Protein AF-A0A021X6V5-F1 (afdb_monomer)

Structure (mmCIF, N/CA/C/O backbone):
data_AF-A0A021X6V5-F1
#
_entry.id   AF-A0A021X6V5-F1
#
loop_
_atom_site.group_PDB
_atom_site.id
_atom_site.type_symbol
_atom_site.label_atom_id
_atom_site.label_alt_id
_atom_site.label_comp_id
_atom_site.label_asym_id
_atom_site.label_entity_id
_atom_site.label_seq_id
_atom_site.pdbx_PDB_ins_code
_atom_site.Cartn_x
_atom_site.Cartn_y
_atom_site.Cartn_z
_atom_site.occupancy
_atom_site.B_iso_or_equiv
_atom_site.auth_seq_id
_atom_site.auth_comp_id
_atom_site.auth_asym_id
_atom_site.auth_atom_id
_atom_site.pdbx_PDB_model_num
ATOM 1 N N . MET A 1 1 ? 15.713 -4.291 -3.845 1.00 83.62 1 MET A N 1
ATOM 2 C CA . MET A 1 1 ? 15.843 -3.532 -5.114 1.00 83.62 1 MET A CA 1
ATOM 3 C C . MET A 1 1 ? 15.758 -2.035 -4.825 1.00 83.62 1 MET A C 1
ATOM 5 O O . MET A 1 1 ? 15.185 -1.674 -3.802 1.00 83.62 1 MET A O 1
ATOM 9 N N . LYS A 1 2 ? 16.339 -1.168 -5.664 1.00 83.69 2 LYS A N 1
ATOM 10 C CA . LYS A 1 2 ? 16.157 0.291 -5.569 1.00 83.69 2 LYS A CA 1
ATOM 11 C C . LYS A 1 2 ? 15.583 0.807 -6.880 1.00 83.69 2 LYS A C 1
ATOM 13 O O . LYS A 1 2 ? 16.121 0.481 -7.934 1.00 83.69 2 LYS A O 1
ATOM 18 N N . LEU A 1 3 ? 14.514 1.587 -6.795 1.00 82.62 3 LEU A N 1
ATOM 19 C CA . LEU A 1 3 ? 13.883 2.239 -7.935 1.00 82.62 3 LEU A CA 1
ATOM 20 C C . LEU A 1 3 ? 13.881 3.751 -7.730 1.00 82.62 3 LEU A C 1
ATOM 22 O O . LEU A 1 3 ? 13.564 4.232 -6.642 1.00 82.62 3 LEU A O 1
ATOM 26 N N . HIS A 1 4 ? 14.229 4.476 -8.791 1.00 84.56 4 HIS A N 1
ATOM 27 C CA . HIS A 1 4 ? 14.282 5.933 -8.813 1.00 84.56 4 HIS A CA 1
ATOM 28 C C . HIS A 1 4 ? 13.522 6.446 -10.032 1.00 84.56 4 HIS A C 1
ATOM 30 O O . HIS A 1 4 ? 13.823 6.025 -11.150 1.00 84.56 4 HIS A O 1
ATOM 36 N N . ARG A 1 5 ? 12.584 7.379 -9.819 1.00 83.75 5 ARG A N 1
ATOM 37 C CA . ARG A 1 5 ? 11.879 8.103 -10.894 1.00 83.75 5 ARG A CA 1
ATOM 38 C C . ARG A 1 5 ? 11.165 7.176 -11.888 1.00 83.75 5 ARG A C 1
ATOM 40 O O . ARG A 1 5 ? 11.236 7.376 -13.101 1.00 83.75 5 ARG A O 1
ATOM 47 N N . VAL A 1 6 ? 10.502 6.137 -11.383 1.00 80.50 6 VAL A N 1
ATOM 48 C CA . VAL A 1 6 ? 9.758 5.187 -12.223 1.00 80.50 6 VAL A CA 1
ATOM 49 C C . VAL A 1 6 ? 8.440 5.817 -12.655 1.00 80.50 6 VAL A C 1
ATOM 51 O O . VAL A 1 6 ? 7.617 6.175 -11.817 1.00 80.50 6 VAL A O 1
ATOM 54 N N . THR A 1 7 ? 8.247 5.948 -13.968 1.00 76.88 7 THR A N 1
ATOM 55 C CA . THR A 1 7 ? 7.067 6.592 -14.570 1.00 76.88 7 THR A CA 1
ATOM 56 C C . THR A 1 7 ? 6.050 5.608 -15.151 1.00 76.88 7 THR A C 1
ATOM 58 O O . THR A 1 7 ? 4.914 6.000 -15.406 1.00 76.88 7 THR A O 1
ATOM 61 N N . HIS A 1 8 ? 6.445 4.347 -15.349 1.00 77.44 8 HIS A N 1
ATOM 62 C CA . HIS A 1 8 ? 5.601 3.281 -15.893 1.00 77.44 8 HIS A CA 1
ATOM 63 C C . HIS A 1 8 ? 5.063 2.384 -14.772 1.00 77.44 8 HIS A C 1
ATOM 65 O O . HIS A 1 8 ? 5.655 2.312 -13.697 1.00 77.44 8 HIS A O 1
ATOM 71 N N . VAL A 1 9 ? 3.959 1.684 -15.045 1.00 75.88 9 VAL A N 1
ATOM 72 C CA . VAL A 1 9 ? 3.365 0.697 -14.131 1.00 75.88 9 VAL A CA 1
ATOM 73 C C . VAL A 1 9 ? 4.403 -0.372 -13.785 1.00 75.88 9 VAL A C 1
ATOM 75 O O . VAL A 1 9 ? 5.020 -0.959 -14.674 1.00 75.88 9 VAL A O 1
ATOM 78 N N . LEU A 1 10 ? 4.597 -0.610 -12.488 1.00 82.62 10 LEU A N 1
ATOM 79 C CA . LEU A 1 10 ? 5.449 -1.686 -11.995 1.00 82.62 10 LEU A CA 1
ATOM 80 C C . LEU A 1 10 ? 4.681 -3.009 -12.072 1.00 82.62 10 LEU A C 1
ATOM 82 O O . LEU A 1 10 ? 3.708 -3.189 -11.345 1.00 82.62 10 LEU A O 1
ATOM 86 N N . ASP A 1 11 ? 5.137 -3.923 -12.924 1.00 85.06 11 ASP A N 1
ATOM 87 C CA . ASP A 1 11 ? 4.588 -5.276 -13.035 1.00 85.06 11 ASP A CA 1
ATOM 88 C C . ASP A 1 11 ? 5.507 -6.273 -12.322 1.00 85.06 11 ASP A C 1
ATOM 90 O O . ASP A 1 11 ? 6.637 -6.526 -12.748 1.00 85.06 11 ASP A O 1
ATOM 94 N N . VAL A 1 12 ? 5.040 -6.786 -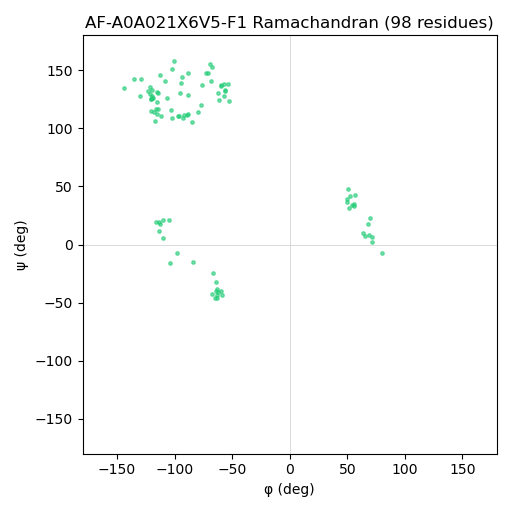11.187 1.00 85.19 12 VAL A N 1
ATOM 95 C CA . VAL A 1 12 ? 5.712 -7.807 -10.382 1.00 85.19 12 VAL A CA 1
ATOM 96 C C . VAL A 1 12 ? 4.644 -8.724 -9.797 1.00 85.19 12 VAL A C 1
ATOM 98 O O . VAL A 1 12 ? 3.636 -8.252 -9.277 1.00 85.19 12 VAL A O 1
ATOM 101 N N . ASN A 1 13 ? 4.874 -10.034 -9.859 1.00 84.88 13 ASN A N 1
ATOM 102 C CA . ASN A 1 13 ? 3.982 -11.059 -9.314 1.00 84.88 13 ASN A CA 1
ATOM 103 C C . ASN A 1 13 ? 4.830 -12.086 -8.555 1.00 84.88 13 ASN A C 1
ATOM 105 O O . ASN A 1 13 ? 5.965 -12.351 -8.957 1.00 84.88 13 ASN A O 1
ATOM 109 N N . ASP A 1 14 ? 4.322 -12.596 -7.430 1.00 86.50 14 ASP A N 1
ATOM 110 C CA . ASP A 1 14 ? 4.949 -13.665 -6.631 1.00 86.50 14 ASP A CA 1
ATOM 111 C C . ASP A 1 14 ? 6.435 -13.428 -6.297 1.00 86.50 14 ASP A C 1
ATOM 113 O O . ASP A 1 14 ? 7.271 -14.333 -6.295 1.00 86.50 14 ASP A O 1
ATOM 117 N N . THR A 1 15 ? 6.795 -12.169 -6.045 1.00 89.44 15 THR A N 1
ATOM 118 C CA . THR A 1 15 ? 8.189 -11.739 -5.883 1.00 89.44 15 THR A CA 1
ATOM 119 C C . THR A 1 15 ? 8.476 -11.296 -4.448 1.00 89.44 15 THR A C 1
ATOM 121 O O . THR A 1 15 ? 7.642 -10.685 -3.777 1.00 89.44 15 THR A O 1
ATOM 124 N N . ASN A 1 16 ? 9.701 -11.547 -3.974 1.00 94.75 16 ASN A N 1
ATOM 125 C CA . ASN A 1 16 ? 10.197 -10.968 -2.728 1.00 94.75 16 ASN A CA 1
ATOM 126 C C . ASN A 1 16 ? 10.857 -9.602 -2.976 1.00 94.75 16 ASN A C 1
ATOM 128 O O . ASN A 1 16 ? 11.940 -9.513 -3.555 1.00 94.75 16 ASN A O 1
ATOM 132 N N . LEU A 1 17 ? 10.225 -8.542 -2.482 1.00 95.44 17 LEU A N 1
ATOM 133 C CA . LEU A 1 17 ? 10.702 -7.162 -2.528 1.00 95.44 17 LEU A CA 1
ATOM 134 C C . LEU A 1 17 ? 11.020 -6.613 -1.128 1.00 95.44 17 LEU A C 1
ATOM 136 O O . LEU A 1 17 ? 11.137 -5.395 -0.965 1.00 95.44 17 LEU A O 1
ATOM 140 N N . SER A 1 18 ? 11.229 -7.480 -0.131 1.00 97.31 18 SER A N 1
ATOM 141 C CA . SER A 1 18 ? 11.554 -7.079 1.241 1.00 97.31 18 SER A CA 1
ATOM 142 C C . SER A 1 18 ? 12.761 -6.143 1.303 1.00 97.31 18 SER A C 1
ATOM 144 O O . SER A 1 18 ? 13.755 -6.352 0.600 1.00 97.31 18 SER A O 1
ATOM 146 N N . GLY A 1 19 ? 12.682 -5.111 2.141 1.00 97.31 19 GLY A N 1
ATOM 147 C CA . GLY A 1 19 ? 13.737 -4.111 2.318 1.00 97.31 19 GLY A CA 1
ATOM 148 C C . GLY A 1 19 ? 14.004 -3.238 1.087 1.00 97.31 19 GLY A C 1
ATOM 149 O O . GLY A 1 19 ? 14.976 -2.480 1.075 1.00 97.31 19 GLY A O 1
ATOM 150 N N . SER A 1 20 ? 13.191 -3.344 0.030 1.00 97.12 20 SER A N 1
ATOM 151 C CA . SER A 1 20 ? 13.349 -2.512 -1.164 1.00 97.12 20 SER A CA 1
ATOM 152 C C . SER A 1 20 ? 12.994 -1.059 -0.885 1.00 97.12 20 SER A C 1
ATOM 154 O O . SER A 1 20 ? 12.225 -0.750 0.023 1.00 97.12 20 SER A O 1
ATOM 156 N N . VAL A 1 21 ? 13.569 -0.165 -1.685 1.00 97.44 21 VAL A N 1
ATOM 157 C CA . VAL A 1 21 ? 13.347 1.277 -1.576 1.00 97.44 21 VAL A CA 1
ATOM 158 C C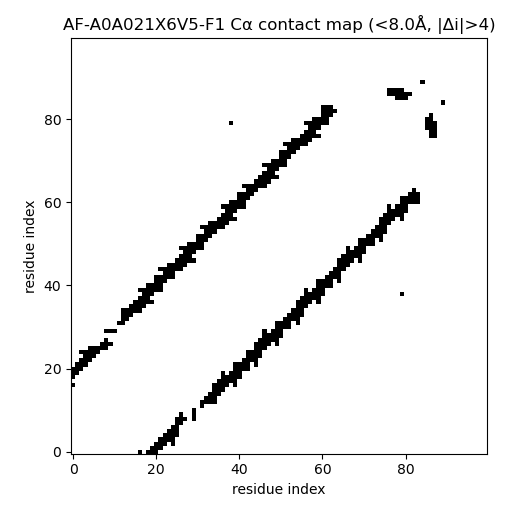 . VAL A 1 21 ? 12.762 1.795 -2.885 1.00 97.44 21 VAL A C 1
ATOM 160 O O . VAL A 1 21 ? 13.354 1.599 -3.952 1.00 97.44 21 VAL A O 1
ATOM 163 N N . PHE A 1 22 ? 11.621 2.465 -2.772 1.00 95.19 22 PHE A N 1
ATOM 164 C CA . PHE A 1 22 ? 10.880 3.099 -3.853 1.00 95.19 22 PHE A CA 1
ATOM 165 C C . PHE A 1 22 ? 10.850 4.600 -3.575 1.00 95.19 22 PHE A C 1
ATOM 167 O O . PHE A 1 22 ? 10.162 5.039 -2.656 1.00 95.19 22 PHE A O 1
ATOM 174 N N . ASN A 1 23 ? 11.634 5.367 -4.333 1.00 95.94 23 ASN A N 1
ATOM 175 C CA . ASN A 1 23 ? 11.690 6.823 -4.215 1.00 95.94 23 ASN A CA 1
ATOM 176 C C . ASN A 1 23 ? 11.144 7.448 -5.496 1.00 95.94 23 ASN A C 1
ATOM 178 O O . ASN A 1 23 ? 11.586 7.072 -6.590 1.00 95.94 23 ASN A O 1
ATOM 182 N N . ASP A 1 24 ? 10.225 8.404 -5.356 1.00 94.12 24 ASP A N 1
ATOM 183 C CA . ASP A 1 24 ? 9.588 9.091 -6.485 1.00 94.12 24 ASP A CA 1
ATOM 184 C C . ASP A 1 24 ? 8.989 8.098 -7.498 1.00 94.12 24 ASP A C 1
ATOM 186 O O . ASP A 1 24 ? 9.186 8.211 -8.714 1.00 94.12 24 ASP A O 1
ATOM 190 N N . ALA A 1 25 ? 8.341 7.042 -6.997 1.00 91.94 25 ALA A N 1
ATOM 191 C CA . ALA A 1 25 ? 7.797 5.980 -7.828 1.00 91.94 25 ALA A CA 1
ATOM 192 C 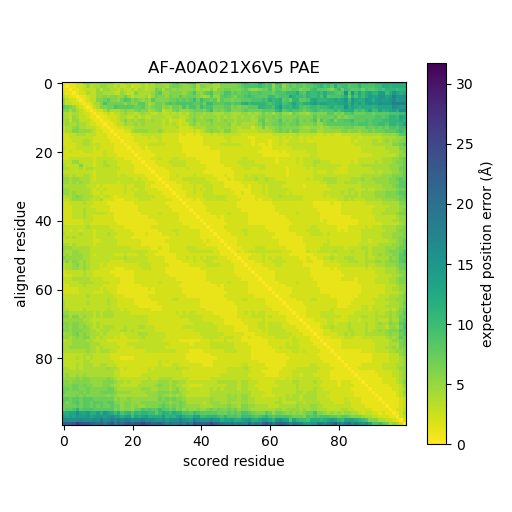C . ALA A 1 25 ? 6.316 6.229 -8.126 1.00 91.94 25 ALA A C 1
ATOM 194 O O . ALA A 1 25 ? 5.510 6.448 -7.217 1.00 91.94 25 ALA A O 1
ATOM 195 N N . ASN A 1 26 ? 5.939 6.137 -9.402 1.00 91.75 26 ASN A N 1
ATOM 196 C CA . ASN A 1 26 ? 4.539 6.031 -9.775 1.00 91.75 26 ASN A CA 1
ATOM 197 C C . ASN A 1 26 ? 4.097 4.567 -9.717 1.00 91.75 26 ASN A C 1
ATOM 199 O O . ASN A 1 26 ? 4.438 3.768 -10.585 1.00 91.75 26 ASN A O 1
ATOM 203 N N . LEU A 1 27 ? 3.336 4.229 -8.685 1.00 91.44 27 LEU A N 1
ATOM 204 C CA . LEU A 1 27 ? 2.785 2.900 -8.454 1.00 91.44 27 LEU A CA 1
ATOM 205 C C . LEU A 1 27 ? 1.250 2.922 -8.563 1.00 91.44 27 LEU A C 1
ATOM 207 O O . LEU A 1 27 ? 0.602 1.952 -8.196 1.00 91.44 27 LEU A O 1
ATOM 211 N N . SER A 1 28 ? 0.640 3.999 -9.065 1.00 92.50 28 SER A N 1
ATOM 212 C CA . SER A 1 28 ? -0.819 4.135 -9.090 1.00 92.50 28 SER A CA 1
ATOM 213 C C . SER A 1 28 ? -1.510 3.024 -9.882 1.00 92.50 28 SER A C 1
ATOM 215 O O . SER A 1 28 ? -1.076 2.688 -10.984 1.00 92.50 28 SER A O 1
ATOM 217 N N . GLY A 1 29 ? -2.614 2.500 -9.350 1.00 91.19 29 GLY A N 1
ATOM 218 C CA . GLY A 1 29 ? -3.460 1.494 -9.995 1.00 91.19 29 GLY A CA 1
ATOM 219 C C . GLY A 1 29 ? -2.850 0.093 -10.080 1.00 91.19 29 GLY A C 1
ATOM 220 O O . GLY A 1 29 ? -3.477 -0.803 -10.646 1.00 91.19 29 GLY A O 1
ATOM 221 N N . VAL A 1 30 ? -1.647 -0.113 -9.537 1.00 91.75 30 VAL A N 1
ATOM 222 C CA . VAL A 1 30 ? -0.993 -1.424 -9.532 1.00 91.75 30 VAL A CA 1
ATOM 223 C C . VAL A 1 30 ? -1.756 -2.388 -8.621 1.00 91.75 30 VAL A C 1
ATOM 225 O O . VAL A 1 30 ? -2.238 -2.017 -7.548 1.00 91.75 30 VAL A O 1
ATOM 228 N N . THR A 1 31 ? -1.856 -3.642 -9.062 1.00 92.69 31 THR A N 1
ATOM 229 C CA . THR A 1 31 ? -2.360 -4.748 -8.246 1.00 92.69 31 THR A CA 1
ATOM 230 C C . THR A 1 31 ? -1.196 -5.643 -7.849 1.00 92.69 31 THR A C 1
ATOM 232 O O . THR A 1 31 ? -0.464 -6.109 -8.717 1.00 92.69 31 THR A O 1
ATOM 235 N N . PHE A 1 32 ? -1.041 -5.899 -6.552 1.00 93.06 32 PHE A N 1
ATOM 236 C CA . PHE A 1 32 ? -0.071 -6.852 -6.025 1.00 93.06 32 PHE A CA 1
ATOM 237 C C . PHE A 1 32 ? -0.785 -8.007 -5.346 1.00 93.06 32 PHE A C 1
ATOM 239 O O . PHE A 1 32 ? -1.639 -7.800 -4.484 1.00 93.06 32 PHE A O 1
ATOM 246 N N . ASN A 1 33 ? -0.378 -9.220 -5.701 1.00 94.12 33 ASN A N 1
ATOM 247 C CA . ASN A 1 33 ? -0.856 -10.445 -5.083 1.00 94.12 33 ASN A CA 1
ATOM 248 C C . ASN A 1 33 ? 0.347 -11.210 -4.533 1.00 94.12 33 ASN A C 1
ATOM 250 O O . ASN A 1 33 ? 1.349 -11.344 -5.232 1.00 94.12 33 ASN A O 1
ATOM 254 N N . GLN A 1 34 ? 0.256 -11.675 -3.285 1.00 94.50 34 GLN A N 1
ATOM 255 C CA . GLN A 1 34 ? 1.242 -12.582 -2.674 1.00 94.50 34 GLN A CA 1
ATOM 256 C C . GLN A 1 34 ? 2.697 -12.068 -2.695 1.00 94.50 34 GLN A C 1
ATOM 258 O O . GLN A 1 34 ? 3.657 -12.835 -2.773 1.00 94.50 34 GLN A O 1
ATOM 263 N N . ILE A 1 35 ? 2.886 -10.750 -2.596 1.00 95.00 35 ILE A N 1
ATOM 264 C CA . ILE A 1 35 ? 4.216 -10.130 -2.572 1.00 95.00 35 ILE A CA 1
ATOM 265 C C . ILE A 1 35 ? 4.698 -9.918 -1.140 1.00 95.00 35 ILE A C 1
ATOM 267 O O . ILE A 1 35 ? 3.940 -9.561 -0.234 1.00 95.00 35 ILE A O 1
ATOM 271 N N . ASN A 1 36 ? 6.005 -10.081 -0.943 1.00 97.25 36 ASN A N 1
ATOM 272 C CA . ASN A 1 36 ? 6.657 -9.685 0.295 1.00 97.25 36 ASN A CA 1
ATOM 273 C C . ASN A 1 36 ? 7.305 -8.300 0.164 1.00 97.25 36 ASN A C 1
ATOM 275 O O . ASN A 1 36 ? 8.327 -8.153 -0.497 1.00 97.25 36 ASN A O 1
ATOM 279 N N . PHE A 1 37 ? 6.748 -7.305 0.847 1.00 97.38 37 PHE A N 1
ATOM 280 C CA . PHE A 1 37 ? 7.280 -5.949 1.008 1.00 97.38 37 PHE A CA 1
ATOM 281 C C . PHE A 1 37 ? 7.751 -5.679 2.447 1.00 97.38 37 PHE A C 1
ATOM 283 O O . PHE A 1 37 ? 7.852 -4.522 2.860 1.00 97.38 37 PHE A O 1
ATOM 290 N N . SER A 1 38 ? 8.051 -6.714 3.239 1.00 98.38 38 SER A N 1
ATOM 291 C CA . SER A 1 38 ? 8.468 -6.507 4.627 1.00 98.38 38 SER A CA 1
ATOM 292 C C . SER A 1 38 ? 9.692 -5.590 4.724 1.00 98.38 38 SER A C 1
ATOM 294 O O . SER A 1 38 ? 10.663 -5.733 3.979 1.00 98.38 38 SER A O 1
ATOM 296 N N . GLY A 1 39 ? 9.633 -4.598 5.611 1.00 98.25 39 GLY A N 1
ATOM 297 C CA . GLY A 1 39 ? 10.688 -3.594 5.777 1.00 98.25 39 GLY A CA 1
ATOM 298 C C . GLY A 1 39 ? 10.943 -2.693 4.559 1.00 98.25 39 GLY A C 1
ATOM 299 O O . GLY A 1 39 ? 11.954 -1.989 4.540 1.00 98.25 39 GLY A O 1
ATOM 300 N N . ALA A 1 40 ? 10.094 -2.722 3.526 1.00 98.12 40 ALA A N 1
ATOM 301 C CA . ALA A 1 40 ? 10.240 -1.847 2.367 1.00 98.12 40 ALA A CA 1
ATOM 302 C C . ALA A 1 40 ? 9.998 -0.377 2.740 1.00 98.12 40 ALA A C 1
ATOM 304 O O . ALA A 1 40 ? 9.263 -0.070 3.680 1.00 98.12 40 ALA A O 1
ATOM 305 N N . ARG A 1 41 ? 10.611 0.537 1.986 1.00 98.31 41 ARG A N 1
ATOM 306 C CA . ARG A 1 41 ? 10.439 1.985 2.148 1.00 98.31 41 ARG A CA 1
ATOM 307 C C . ARG A 1 41 ? 9.850 2.589 0.885 1.00 98.31 41 ARG A C 1
ATOM 309 O O . ARG A 1 41 ? 10.429 2.433 -0.190 1.00 98.31 41 ARG A O 1
ATOM 316 N N . PH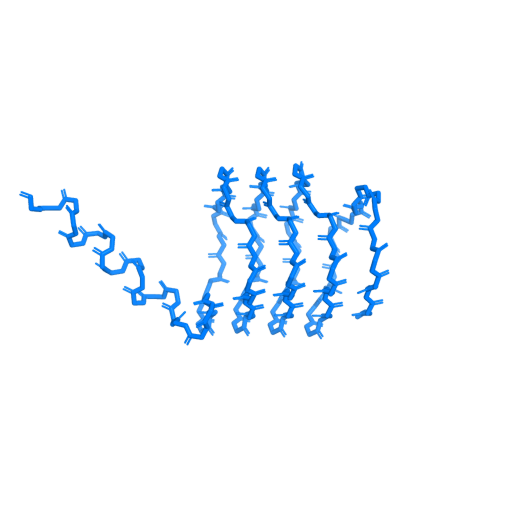E A 1 42 ? 8.746 3.304 1.041 1.00 97.50 42 PHE A N 1
ATOM 317 C CA . PHE A 1 42 ? 8.078 4.061 -0.008 1.00 97.50 42 PHE A CA 1
ATOM 318 C C . PHE A 1 42 ? 8.165 5.538 0.356 1.00 97.50 42 PHE A C 1
ATOM 320 O O . PHE A 1 42 ? 7.570 5.955 1.346 1.00 97.50 42 PHE A O 1
ATOM 327 N N . ASN A 1 43 ? 8.922 6.308 -0.420 1.00 97.88 43 ASN A N 1
ATOM 328 C CA . ASN A 1 43 ? 9.113 7.739 -0.211 1.00 97.88 43 ASN A CA 1
ATOM 329 C C . ASN A 1 43 ? 8.611 8.495 -1.439 1.00 97.88 43 ASN A C 1
ATOM 331 O O . ASN A 1 43 ? 8.914 8.096 -2.570 1.00 97.88 43 ASN A O 1
ATOM 335 N N . ASP A 1 44 ? 7.833 9.553 -1.220 1.00 96.75 44 ASP A N 1
ATOM 336 C CA . ASP A 1 44 ? 7.396 10.483 -2.273 1.00 96.75 44 ASP A CA 1
ATOM 337 C C . ASP A 1 44 ? 6.709 9.764 -3.452 1.00 96.75 44 ASP A C 1
ATOM 339 O O . ASP A 1 44 ? 6.868 10.105 -4.622 1.00 96.75 44 ASP A O 1
ATOM 343 N N . SER A 1 45 ? 5.985 8.683 -3.149 1.00 95.00 45 SER A N 1
ATOM 344 C CA . SER A 1 45 ? 5.466 7.752 -4.151 1.00 95.00 45 SER A CA 1
ATOM 345 C C . SER A 1 45 ? 3.954 7.871 -4.305 1.00 95.00 45 SER A C 1
ATOM 347 O O . SER A 1 45 ? 3.205 8.008 -3.333 1.00 95.00 45 SER A O 1
ATOM 349 N N . ASN A 1 46 ? 3.485 7.776 -5.547 1.00 94.44 46 ASN A N 1
ATOM 350 C CA . ASN A 1 46 ? 2.061 7.746 -5.838 1.00 94.44 46 ASN A CA 1
ATOM 351 C C . ASN A 1 46 ? 1.559 6.302 -5.806 1.00 94.44 46 ASN A C 1
ATOM 353 O O . ASN A 1 46 ? 1.907 5.517 -6.681 1.00 94.44 46 ASN A O 1
ATOM 357 N N . MET A 1 47 ? 0.735 5.957 -4.821 1.00 94.69 47 MET A N 1
ATOM 358 C CA . MET A 1 47 ? 0.178 4.612 -4.636 1.00 94.69 47 MET A CA 1
ATOM 359 C C . MET A 1 47 ? -1.349 4.625 -4.779 1.00 94.69 47 MET A C 1
ATOM 361 O O . MET A 1 47 ? -2.031 3.717 -4.308 1.00 94.69 47 MET A O 1
ATOM 365 N N . SER A 1 48 ? -1.908 5.663 -5.411 1.00 95.75 48 SER A N 1
ATOM 366 C CA . SER A 1 48 ? -3.355 5.803 -5.539 1.00 95.75 48 SER A CA 1
ATOM 367 C C . SER A 1 48 ? -3.971 4.619 -6.277 1.00 95.75 48 SER A C 1
ATOM 369 O O . SER A 1 48 ? -3.449 4.163 -7.292 1.00 95.75 48 SER A O 1
ATOM 371 N N . GLY A 1 49 ? -5.094 4.113 -5.775 1.00 95.00 49 GLY A N 1
ATOM 372 C CA . GLY A 1 49 ? -5.788 2.976 -6.375 1.00 95.00 49 GLY A CA 1
ATOM 373 C C . GLY A 1 4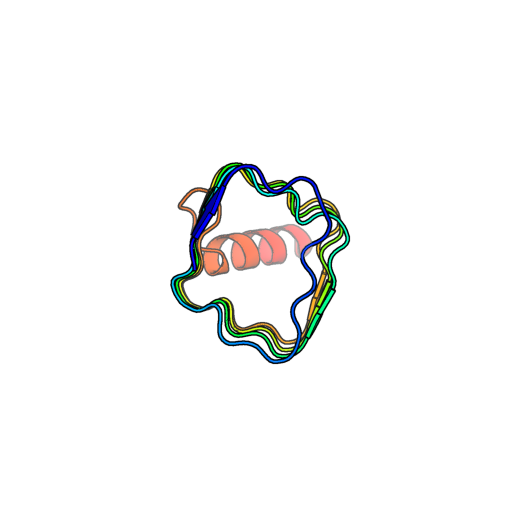9 ? -5.035 1.645 -6.285 1.00 95.00 49 GLY A C 1
ATOM 374 O O . GLY A 1 49 ? -5.340 0.745 -7.067 1.00 95.00 49 GLY A O 1
ATOM 375 N N . TRP A 1 50 ? -4.038 1.510 -5.401 1.00 93.88 50 TRP A N 1
ATOM 376 C CA . TRP A 1 50 ? -3.423 0.208 -5.140 1.00 93.88 50 TRP A CA 1
ATOM 377 C C . TRP A 1 50 ? -4.442 -0.822 -4.691 1.00 93.88 50 TRP A C 1
ATOM 379 O O . TRP A 1 50 ? -5.262 -0.557 -3.813 1.00 93.88 50 TRP A O 1
ATOM 389 N N . ARG A 1 51 ? -4.298 -2.032 -5.227 1.00 94.25 51 ARG A N 1
ATOM 390 C CA . ARG A 1 51 ? -4.977 -3.221 -4.717 1.00 94.25 51 ARG A CA 1
ATOM 391 C C . ARG A 1 51 ? -3.931 -4.206 -4.249 1.00 94.25 51 ARG A C 1
ATOM 393 O O . ARG A 1 51 ? -3.150 -4.701 -5.059 1.00 94.25 51 ARG A O 1
ATOM 400 N N . VAL A 1 52 ? -3.885 -4.464 -2.950 1.00 93.31 52 VAL A N 1
ATOM 401 C CA . VAL A 1 52 ? -2.890 -5.361 -2.363 1.00 93.31 52 VAL A CA 1
ATOM 402 C C . VAL A 1 52 ? -3.592 -6.512 -1.653 1.00 93.31 52 VAL A C 1
ATOM 404 O O . VAL A 1 52 ? -4.324 -6.307 -0.686 1.00 93.31 52 VAL A O 1
ATOM 407 N N . ASN A 1 53 ? -3.384 -7.725 -2.167 1.00 95.38 53 ASN A N 1
ATOM 408 C CA . ASN A 1 53 ? -4.036 -8.946 -1.698 1.00 95.38 53 ASN A CA 1
ATOM 409 C C . ASN A 1 53 ? -2.988 -9.950 -1.211 1.00 95.38 53 ASN A C 1
ATOM 411 O O . ASN A 1 53 ? -2.048 -10.280 -1.937 1.00 95.38 53 ASN A O 1
ATOM 415 N N . ASP A 1 54 ? -3.146 -10.433 0.021 1.00 95.44 54 ASP A N 1
ATOM 416 C CA . ASP A 1 54 ? -2.236 -11.405 0.646 1.00 95.44 54 ASP A CA 1
ATOM 417 C C . ASP A 1 54 ? -0.766 -10.924 0.673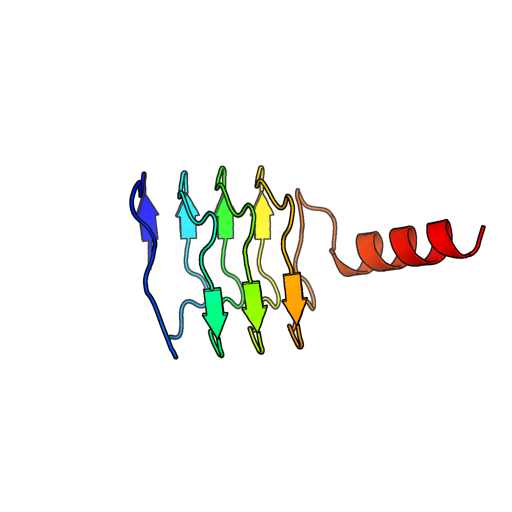 1.00 95.44 54 ASP A C 1
ATOM 419 O O . ASP A 1 54 ? 0.180 -11.697 0.521 1.00 95.44 54 ASP A O 1
ATOM 423 N N . VAL A 1 55 ? -0.559 -9.614 0.848 1.00 95.94 55 VAL A N 1
ATOM 424 C CA . VAL A 1 55 ? 0.767 -8.978 0.830 1.00 95.94 55 VAL A CA 1
ATOM 425 C C . VAL A 1 55 ? 1.329 -8.838 2.247 1.00 95.94 55 VAL A C 1
ATOM 427 O O . VAL A 1 55 ? 0.639 -8.449 3.195 1.00 95.94 55 VAL A O 1
ATOM 430 N N . ASN A 1 56 ? 2.628 -9.096 2.402 1.00 97.62 56 ASN A N 1
ATOM 431 C CA . ASN A 1 56 ? 3.338 -8.811 3.646 1.00 97.62 56 ASN A CA 1
ATOM 432 C C . ASN A 1 56 ? 3.959 -7.407 3.622 1.00 97.62 56 ASN A C 1
ATOM 434 O O . ASN A 1 56 ? 4.934 -7.179 2.916 1.00 97.62 56 ASN A O 1
ATOM 438 N N . LEU A 1 57 ? 3.442 -6.492 4.440 1.00 97.06 57 LEU A N 1
ATOM 439 C CA . LEU A 1 57 ? 3.928 -5.117 4.618 1.00 97.06 57 LEU A CA 1
ATOM 440 C C . LEU A 1 57 ? 4.514 -4.899 6.023 1.00 97.06 57 LEU A C 1
ATOM 442 O O . LEU A 1 57 ? 4.655 -3.775 6.489 1.00 97.06 57 LEU A O 1
ATOM 446 N N . SER A 1 58 ? 4.855 -5.968 6.745 1.00 98.12 58 SER A N 1
ATOM 447 C CA . SER A 1 58 ? 5.309 -5.833 8.132 1.00 98.12 58 SER A CA 1
ATOM 448 C C . SER A 1 58 ? 6.602 -5.014 8.208 1.00 98.12 58 SER A C 1
ATOM 450 O O . SER A 1 58 ? 7.556 -5.270 7.470 1.00 98.12 58 SER A O 1
ATOM 452 N N . GLY A 1 59 ? 6.629 -4.011 9.084 1.00 98.25 59 GLY A N 1
ATOM 453 C CA . GLY A 1 59 ? 7.745 -3.076 9.234 1.00 98.25 59 GLY A CA 1
ATOM 454 C C . GLY A 1 59 ? 7.965 -2.118 8.056 1.00 98.25 59 GLY A C 1
ATOM 455 O O . GLY A 1 59 ? 9.002 -1.456 8.023 1.00 98.25 59 GLY A O 1
ATOM 456 N N . SER A 1 60 ? 7.065 -2.058 7.065 1.00 98.19 60 SER A N 1
ATOM 457 C CA . SER A 1 60 ? 7.227 -1.141 5.933 1.00 98.19 60 SER A CA 1
ATOM 458 C C . SER A 1 60 ? 7.006 0.315 6.343 1.00 98.19 60 SER A C 1
ATOM 460 O O . SER A 1 60 ? 6.183 0.617 7.205 1.00 98.19 60 SER A O 1
ATOM 462 N N . GLN A 1 61 ? 7.713 1.228 5.688 1.00 98.56 61 GLN A N 1
ATOM 463 C CA . GLN A 1 61 ? 7.655 2.660 5.968 1.00 98.56 61 GLN A CA 1
ATOM 464 C C . GLN A 1 61 ? 7.079 3.389 4.758 1.00 98.56 61 GLN A C 1
ATOM 466 O O . GLN A 1 61 ? 7.627 3.290 3.658 1.00 98.56 61 GLN A O 1
ATOM 471 N N . PHE A 1 62 ? 5.995 4.127 4.968 1.00 98.06 62 PHE A N 1
ATOM 472 C CA . PHE A 1 62 ? 5.349 4.954 3.958 1.00 98.06 62 PHE A CA 1
ATOM 473 C C . PHE A 1 62 ? 5.530 6.426 4.327 1.00 98.06 62 PHE A C 1
ATOM 475 O O . PHE A 1 62 ? 4.947 6.889 5.304 1.00 98.06 62 PHE A O 1
ATOM 482 N N . GLN A 1 63 ? 6.330 7.168 3.567 1.00 98.44 63 GLN A N 1
ATOM 483 C CA . GLN A 1 63 ? 6.620 8.580 3.807 1.00 98.44 63 GLN A CA 1
ATOM 484 C C . GLN A 1 63 ? 6.186 9.417 2.604 1.00 98.44 63 GLN A C 1
ATOM 486 O O . GLN A 1 63 ? 6.616 9.169 1.481 1.00 98.44 63 GLN A O 1
ATOM 491 N N . ASN A 1 64 ? 5.356 10.429 2.849 1.00 97.56 64 ASN A N 1
ATOM 492 C CA . ASN A 1 64 ? 4.835 11.331 1.822 1.00 97.56 64 ASN A CA 1
ATOM 493 C C . ASN A 1 64 ? 4.233 10.580 0.617 1.00 97.56 64 ASN A C 1
ATOM 495 O O . ASN A 1 64 ? 4.560 10.837 -0.539 1.00 97.56 64 ASN A O 1
ATOM 499 N N . VAL A 1 65 ? 3.384 9.590 0.900 1.00 97.19 65 VAL A N 1
ATOM 500 C CA . VAL A 1 65 ? 2.749 8.761 -0.130 1.00 97.19 65 VAL A CA 1
ATOM 501 C C . VAL A 1 65 ? 1.305 9.179 -0.377 1.00 97.19 65 VAL A C 1
ATOM 503 O O . VAL A 1 65 ? 0.601 9.619 0.533 1.00 97.19 65 VAL A O 1
ATOM 506 N N . ASN A 1 66 ? 0.830 8.969 -1.602 1.00 96.31 66 ASN A N 1
ATOM 507 C CA . ASN A 1 66 ? -0.594 9.066 -1.909 1.00 96.31 66 ASN A CA 1
ATOM 508 C C . ASN A 1 66 ? -1.262 7.691 -1.787 1.00 96.31 66 ASN A C 1
ATOM 510 O O . ASN A 1 66 ? -1.057 6.845 -2.651 1.00 96.31 66 ASN A O 1
ATOM 514 N N . LEU A 1 67 ? -2.092 7.497 -0.759 1.00 94.50 67 LEU A N 1
ATOM 515 C CA . LEU A 1 67 ? -2.869 6.269 -0.521 1.00 94.50 67 LEU A CA 1
ATOM 516 C C . LEU A 1 67 ? -4.363 6.419 -0.868 1.00 94.50 67 LEU A C 1
ATOM 518 O O . LEU A 1 67 ? -5.208 5.674 -0.369 1.00 94.50 67 LEU A O 1
ATOM 522 N N . SER A 1 68 ? -4.723 7.389 -1.711 1.00 96.19 68 SER A N 1
ATOM 523 C CA . SER A 1 68 ? -6.120 7.592 -2.109 1.00 96.19 68 SER A CA 1
ATOM 524 C C . SER A 1 68 ? -6.671 6.365 -2.839 1.00 96.19 68 SER A C 1
ATOM 526 O O . SER A 1 68 ? -6.114 5.948 -3.854 1.00 96.19 68 SER A O 1
ATOM 528 N N . GLY A 1 69 ? -7.781 5.809 -2.349 1.00 94.94 69 GLY A N 1
ATOM 529 C CA . GLY A 1 69 ? -8.450 4.662 -2.973 1.00 94.94 69 GLY A CA 1
ATOM 530 C C . GLY A 1 69 ? -7.679 3.344 -2.876 1.00 94.94 69 GLY A C 1
ATOM 531 O O . GLY A 1 69 ? -7.882 2.477 -3.718 1.00 94.94 69 GLY A O 1
ATOM 532 N N . VAL A 1 70 ? -6.767 3.208 -1.909 1.00 94.44 70 VAL A N 1
ATOM 533 C CA . VAL A 1 70 ? -6.047 1.950 -1.682 1.00 94.44 70 VAL A CA 1
ATOM 534 C C . VAL A 1 70 ? -6.933 0.929 -0.979 1.00 94.44 70 VAL A C 1
ATOM 536 O O . VAL A 1 70 ? -7.628 1.248 -0.015 1.00 94.44 70 VAL A O 1
ATOM 539 N N . GLU A 1 71 ? -6.854 -0.313 -1.444 1.00 93.25 71 GLU A N 1
ATOM 540 C CA . GLU A 1 71 ? -7.546 -1.470 -0.887 1.00 93.25 71 GLU A CA 1
ATOM 541 C C . GLU A 1 71 ? -6.516 -2.471 -0.348 1.00 93.25 71 GLU A C 1
ATOM 543 O O . GLU A 1 71 ? -5.713 -3.024 -1.105 1.00 93.25 71 GLU A O 1
ATOM 548 N N . PHE A 1 72 ? -6.548 -2.700 0.969 1.00 90.50 72 PHE A N 1
ATOM 549 C CA . PHE A 1 72 ? -5.751 -3.726 1.641 1.00 90.50 72 PHE A CA 1
ATOM 550 C C . PHE A 1 72 ? -6.631 -4.931 1.979 1.00 90.50 72 PHE A C 1
ATOM 552 O O . PHE A 1 72 ? -7.519 -4.828 2.825 1.00 90.50 72 PHE A O 1
ATOM 559 N N . THR A 1 73 ? -6.340 -6.085 1.381 1.00 94.62 73 THR A N 1
ATOM 560 C CA . THR A 1 73 ? -7.033 -7.350 1.665 1.00 94.62 73 THR A CA 1
ATOM 561 C C . THR A 1 73 ? -6.030 -8.369 2.192 1.00 94.62 73 THR A C 1
ATOM 563 O O . THR A 1 73 ? -4.985 -8.589 1.580 1.00 94.62 73 THR A O 1
ATOM 566 N N . ASN A 1 74 ? -6.325 -8.989 3.340 1.00 94.31 74 ASN A N 1
ATOM 567 C CA . ASN A 1 74 ? -5.487 -10.028 3.963 1.00 94.31 74 ASN A CA 1
ATOM 568 C C . ASN A 1 74 ? -4.000 -9.642 4.132 1.00 94.31 74 ASN A C 1
ATOM 570 O O . ASN A 1 74 ? -3.105 -10.483 4.052 1.00 94.31 74 ASN A O 1
ATOM 574 N N . CYS A 1 75 ? -3.713 -8.358 4.345 1.00 94.19 75 CYS A N 1
ATOM 575 C CA . CYS A 1 75 ? -2.342 -7.866 4.436 1.00 94.19 75 CYS A CA 1
ATOM 576 C C . CYS A 1 75 ? -1.791 -7.932 5.864 1.00 94.19 75 CYS A C 1
ATOM 578 O O . CYS A 1 75 ? -2.507 -7.714 6.841 1.00 94.19 75 CYS A O 1
ATOM 580 N N . ARG A 1 76 ? -0.480 -8.164 5.990 1.00 95.62 76 ARG A N 1
ATOM 581 C CA . ARG A 1 76 ? 0.227 -8.105 7.281 1.00 95.62 76 ARG A CA 1
ATOM 582 C C . ARG A 1 76 ? 0.872 -6.736 7.462 1.00 95.62 76 ARG A C 1
ATOM 584 O O . ARG A 1 76 ? 1.852 -6.454 6.781 1.00 95.62 76 ARG A O 1
ATOM 591 N N . LEU A 1 77 ? 0.368 -5.926 8.392 1.00 94.62 77 LEU A N 1
ATOM 592 C CA . LEU A 1 77 ? 0.807 -4.534 8.607 1.00 94.62 77 LEU A CA 1
ATOM 593 C C . LEU A 1 77 ? 1.590 -4.312 9.912 1.00 94.62 77 LEU A C 1
ATOM 595 O O . LEU A 1 77 ? 1.935 -3.178 10.226 1.00 94.62 77 LEU A O 1
ATOM 599 N N . ALA A 1 78 ? 1.899 -5.373 10.664 1.00 95.94 78 ALA A N 1
ATOM 600 C CA . ALA A 1 78 ? 2.556 -5.258 11.966 1.00 95.94 78 ALA A CA 1
ATOM 601 C C . ALA A 1 78 ? 3.843 -4.416 11.890 1.00 95.94 78 ALA A C 1
ATOM 603 O O . ALA A 1 78 ? 4.755 -4.721 11.115 1.00 95.94 78 ALA A O 1
ATOM 604 N N . GLY A 1 79 ? 3.912 -3.354 12.695 1.00 97.00 79 GLY A N 1
ATOM 605 C CA . GLY A 1 79 ? 5.054 -2.434 12.744 1.00 97.00 79 GLY A CA 1
ATOM 606 C C . GLY A 1 79 ? 5.217 -1.522 11.522 1.00 97.00 79 GLY A C 1
ATOM 607 O O . GLY A 1 79 ? 6.232 -0.834 11.424 1.00 97.00 79 GLY A O 1
ATOM 608 N N . ALA A 1 80 ? 4.270 -1.516 10.581 1.00 97.75 80 ALA A N 1
ATOM 609 C CA . ALA A 1 80 ? 4.286 -0.578 9.468 1.00 97.75 80 ALA A CA 1
ATOM 610 C C . ALA A 1 80 ? 3.923 0.838 9.934 1.00 97.75 80 ALA A C 1
ATOM 612 O O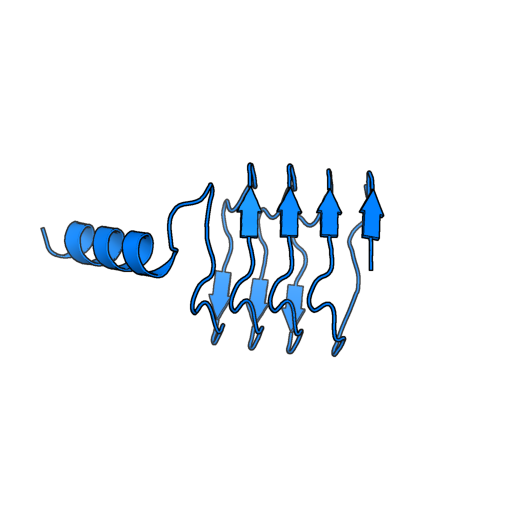 . ALA A 1 80 ? 3.123 1.019 10.855 1.00 97.75 80 ALA A O 1
ATOM 613 N N . THR A 1 81 ? 4.496 1.848 9.280 1.00 98.31 81 THR A N 1
ATOM 614 C CA . THR A 1 81 ? 4.278 3.255 9.635 1.00 98.31 81 THR A CA 1
ATOM 615 C C . THR A 1 81 ? 3.876 4.098 8.433 1.00 98.31 81 THR A C 1
ATOM 617 O O . THR A 1 81 ? 4.410 3.926 7.338 1.00 98.31 81 THR A O 1
ATOM 620 N N . LEU A 1 82 ? 2.963 5.046 8.649 1.00 97.38 82 LEU A N 1
ATOM 621 C CA . LEU A 1 82 ? 2.588 6.089 7.697 1.00 97.38 82 LEU A CA 1
ATOM 622 C C . LEU A 1 82 ? 3.007 7.451 8.252 1.00 97.38 82 LEU A C 1
ATOM 624 O O . LEU A 1 82 ? 2.524 7.880 9.296 1.00 97.38 82 LEU A O 1
ATOM 628 N N . ASN A 1 83 ? 3.923 8.127 7.561 1.00 97.19 83 ASN A N 1
ATOM 629 C CA . ASN A 1 83 ? 4.550 9.377 7.994 1.00 97.19 83 ASN A CA 1
ATOM 630 C C . ASN A 1 83 ? 5.105 9.305 9.428 1.00 97.19 83 ASN A C 1
ATOM 632 O O . ASN A 1 83 ? 4.968 10.238 10.216 1.00 97.19 83 ASN A O 1
ATOM 636 N N . GLY A 1 84 ? 5.696 8.158 9.776 1.00 96.62 84 GLY A N 1
ATOM 637 C CA . GLY A 1 84 ? 6.233 7.879 11.110 1.00 96.62 84 GLY A CA 1
ATOM 638 C C . GLY A 1 84 ? 5.197 7.459 12.157 1.00 96.62 84 GLY A C 1
ATOM 639 O O . GLY A 1 84 ? 5.593 7.032 13.237 1.00 96.62 84 GLY A O 1
ATOM 640 N N . ILE A 1 85 ? 3.899 7.514 11.850 1.00 97.19 85 ILE A N 1
ATOM 641 C CA . ILE A 1 85 ? 2.831 7.085 12.758 1.00 97.19 85 ILE A CA 1
ATOM 642 C C . ILE A 1 85 ? 2.577 5.584 12.553 1.00 97.19 85 ILE A C 1
ATOM 644 O O . ILE A 1 85 ? 2.383 5.170 11.405 1.00 97.19 85 ILE A O 1
ATOM 648 N N . PRO A 1 86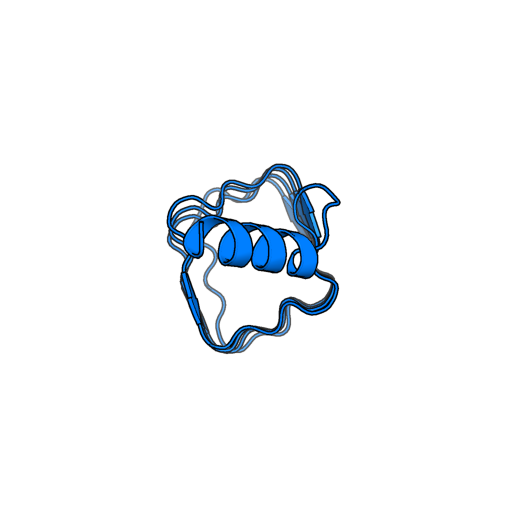 ? 2.572 4.750 13.608 1.00 96.62 86 PRO A N 1
ATOM 649 C CA . PRO A 1 86 ? 2.211 3.338 13.490 1.00 96.62 86 PRO A CA 1
ATOM 650 C C . PRO A 1 86 ? 0.818 3.150 12.875 1.00 96.62 86 PRO A C 1
ATOM 652 O O . PRO A 1 86 ? -0.144 3.803 13.280 1.00 96.62 86 PRO A O 1
ATOM 655 N N . LEU A 1 87 ? 0.693 2.246 11.898 1.00 92.81 87 LEU A N 1
ATOM 656 C CA . LEU A 1 87 ? -0.604 1.962 11.273 1.00 92.81 87 LEU A CA 1
ATOM 657 C C . LEU A 1 87 ? -1.605 1.362 12.266 1.00 92.81 87 LEU A C 1
ATOM 659 O O . LEU A 1 87 ? -2.791 1.663 12.164 1.00 92.81 87 LEU A O 1
ATOM 663 N N . ASP A 1 88 ? -1.137 0.581 13.242 1.00 90.81 88 ASP A N 1
ATOM 664 C CA . ASP A 1 88 ? -1.990 0.013 14.292 1.00 90.81 88 ASP A CA 1
ATOM 665 C C . ASP A 1 88 ? -2.699 1.122 15.097 1.00 90.81 88 ASP A C 1
ATOM 667 O O . ASP A 1 88 ? -3.900 1.030 15.360 1.00 90.81 88 ASP A O 1
ATOM 671 N N . ASP A 1 89 ? -1.997 2.224 15.390 1.00 94.75 89 ASP A N 1
ATOM 672 C CA . ASP A 1 89 ? -2.568 3.385 16.083 1.00 94.75 89 ASP A CA 1
ATOM 673 C C . ASP A 1 89 ? -3.603 4.106 15.207 1.00 94.75 89 ASP A C 1
ATOM 675 O O . ASP A 1 89 ? -4.678 4.481 15.678 1.00 94.75 89 ASP A O 1
ATOM 679 N N . LEU A 1 90 ? -3.314 4.280 13.912 1.00 91.69 90 LEU A N 1
ATOM 680 C CA . LEU A 1 90 ? -4.243 4.914 12.969 1.00 91.69 90 LEU A CA 1
ATOM 681 C C . LEU A 1 90 ? -5.527 4.098 12.786 1.00 91.69 90 LEU A C 1
ATOM 683 O O . LEU A 1 90 ? -6.614 4.675 12.734 1.00 91.69 90 LEU A O 1
ATOM 687 N N . VAL A 1 91 ? -5.419 2.768 12.714 1.00 88.12 91 VAL A N 1
ATOM 688 C CA . VAL A 1 91 ? -6.578 1.869 12.629 1.00 88.12 91 VAL A CA 1
ATOM 689 C C . VAL A 1 91 ? -7.410 1.958 13.903 1.00 88.12 91 VAL A C 1
ATOM 691 O O . VAL A 1 91 ? -8.623 2.144 13.817 1.00 88.12 91 VAL A O 1
ATOM 694 N N . ALA A 1 92 ? -6.775 1.918 15.077 1.00 91.62 92 ALA A N 1
ATOM 695 C CA . ALA A 1 92 ? -7.475 2.065 16.350 1.00 91.62 92 ALA A CA 1
ATOM 696 C C . ALA A 1 92 ? -8.232 3.404 16.440 1.00 91.62 92 ALA A C 1
ATOM 698 O O . ALA A 1 92 ? -9.397 3.435 16.846 1.00 91.62 92 ALA A O 1
ATOM 699 N N . LEU A 1 93 ? -7.610 4.506 16.004 1.00 93.25 93 LEU A N 1
ATOM 700 C CA . LEU A 1 93 ? -8.251 5.823 15.940 1.00 93.25 93 LEU A CA 1
ATOM 701 C C . LEU A 1 93 ? -9.434 5.850 14.960 1.00 93.25 93 LEU A C 1
ATOM 703 O O . LEU A 1 93 ? -10.494 6.388 15.286 1.00 93.25 93 LEU A O 1
ATOM 707 N N . TYR A 1 94 ? -9.289 5.247 13.778 1.00 88.25 94 TYR A N 1
ATOM 708 C CA . TYR A 1 94 ? -10.365 5.159 12.791 1.00 88.25 94 TYR A CA 1
ATOM 709 C C . TYR A 1 94 ? -11.556 4.351 13.318 1.00 88.25 94 TYR A C 1
ATOM 711 O O . TYR A 1 94 ? -12.702 4.795 13.226 1.00 88.25 94 TYR A O 1
ATOM 719 N N . GLU A 1 95 ? -11.311 3.194 13.929 1.00 90.88 95 GLU A N 1
ATOM 720 C CA . GLU A 1 95 ? -12.370 2.378 14.522 1.00 90.88 95 GLU A CA 1
ATOM 721 C C . GLU A 1 95 ? -13.080 3.084 15.680 1.00 90.88 95 GLU A C 1
ATOM 723 O O . GLU A 1 95 ? -14.304 2.986 15.794 1.00 90.88 95 GLU A O 1
ATOM 728 N N . ALA A 1 96 ? -12.340 3.820 16.514 1.00 94.25 96 ALA A N 1
ATOM 729 C CA . ALA A 1 96 ? -12.920 4.641 17.570 1.00 94.25 96 ALA A CA 1
ATOM 730 C C . ALA A 1 96 ? -13.823 5.743 16.992 1.00 94.25 96 ALA A C 1
ATOM 732 O O . ALA A 1 96 ? -14.924 5.955 17.496 1.00 94.25 96 ALA A O 1
ATOM 733 N N . SER A 1 97 ? -13.408 6.381 15.891 1.00 94.31 97 SER A N 1
ATOM 734 C CA . SER A 1 97 ? -14.176 7.448 15.231 1.00 94.31 97 SER A CA 1
ATOM 735 C C . SER A 1 97 ? -15.491 6.976 14.599 1.00 94.31 97 SER A C 1
ATOM 737 O O . SER A 1 97 ? -16.408 7.771 14.441 1.00 94.31 97 SER A O 1
ATOM 739 N N . ARG A 1 98 ? -15.604 5.686 14.251 1.00 90.44 98 ARG A N 1
ATOM 740 C CA . ARG A 1 98 ? -16.821 5.092 13.666 1.00 90.44 98 ARG A CA 1
ATOM 741 C C . ARG A 1 98 ? -17.870 4.671 14.688 1.00 90.44 98 ARG A C 1
ATOM 743 O O . ARG A 1 98 ? -18.985 4.337 14.295 1.00 90.44 98 ARG A O 1
ATOM 750 N N . LYS A 1 99 ? -17.487 4.577 15.961 1.00 83.62 99 LYS A N 1
ATOM 751 C CA . LYS A 1 99 ? -18.368 4.161 17.062 1.00 83.62 99 LYS A CA 1
ATOM 752 C C . LYS A 1 99 ? -18.946 5.353 17.837 1.00 83.62 99 LYS A C 1
ATOM 754 O O . LYS A 1 99 ? -19.783 5.127 18.707 1.00 83.62 99 LYS A O 1
ATOM 759 N N . ALA A 1 100 ? -18.482 6.568 17.542 1.00 61.50 100 ALA A N 1
ATOM 760 C CA . ALA A 1 100 ? -19.000 7.835 18.054 1.00 61.50 100 ALA A CA 1
ATOM 761 C C . ALA A 1 100 ? -20.068 8.400 17.107 1.00 61.50 100 ALA A C 1
ATOM 763 O O . ALA A 1 100 ? -21.012 9.036 17.624 1.00 61.50 100 ALA A O 1
#

Foldseek 3Di:
DEDDCAPDADDDELEEQDLYEAENEENDLDEYENYEHHLYEYECYEHANYHYECYEDALYEAYNYHDHNYDDYNYHQHNYDHNNHRVVVVVVVVVVVVVD

Sequence (100 aa):
MKLHRVTHVLDVNDTNLSGSVFNDANLSGVTFNQINFSGARFNDSNMSGWRVNDVNLSGSQFQNVNLSGVEFTNCRLAGATLNGIPLDDLVALYEASRKA

pLDDT: mean 92.83, std 6.09, range [61.5, 98.56]

Radius of gyration: 13.16 Å; Cα contacts (8 Å, |Δi|>4): 263; chains: 1; bounding box: 35×25×34 Å

Nearest PDB structures (foldseek):
  6uv7-assembly1_A  TM=7.690E-01  e=4.908E-03  Nostoc sp. PCC 7120 = FACHB-418
  8jli-assembly1_B  TM=8.747E-01  e=2.577E-02  Homo sapiens
  2j8k-assembly1_A  TM=4.631E-01  e=3.341E-04  Nostoc punctiforme
  2bm6-assembly1_A  TM=3.988E-01  e=2.204E-03  Mycobacterium tuberculosis H37Rv
  5jm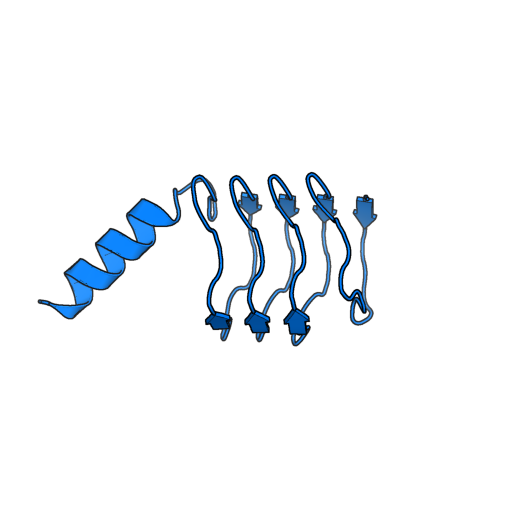c-assembly4_H  TM=3.824E-01  e=7.755E-03  Rattus norvegicus

Solvent-accessible surface area (backbone atoms only — not comparable to full-atom values): 5023 Å² total; per-residue (Å²): 96,82,48,72,68,40,82,58,80,70,86,68,68,73,43,83,41,50,60,16,39,35,36,46,27,41,39,51,61,34,68,39,49,55,30,34,32,33,46,15,38,36,32,56,21,37,32,30,41,22,36,35,35,52,25,34,33,32,44,16,41,37,33,71,56,40,62,56,72,51,44,82,38,77,54,41,52,62,76,13,23,51,71,82,41,50,45,68,59,53,50,53,52,52,57,54,65,74,75,109

Mean predicted aligned error: 3.58 Å

Secondary structure (DSSP, 8-state):
-EEES--S-----S-B-TT-EEES-B-TT-EEES-B-TT-EEES-B-TT-EEES-B-TT-EEES-B-TT-EEES-B-TT-EETTEEHHHHHHHHHHHT--